Protein AF-A0AAW0F951-F1 (afdb_monomer_lite)

Secondary structure (DSSP, 8-state):
---SEEE--SS-SEEEEEETTEEEEEE-BTT----TT-SSPPPBEEEEEEEETTEEEEEEEEEETTEEEEEEEEEE-------PPP--------PPPPPPP------

Organism: NCBI:txid2478898

InterPro domains:
  IPR000979 Phosphodiesterase MJ0936/Vps29 [PTHR11124] (1-77)
  IPR020935 Phosphodiesterase YfcE, conserved site [PS01269] (4-28)
  IPR024654 Calcineurin-like phosphoesterase domain, lpx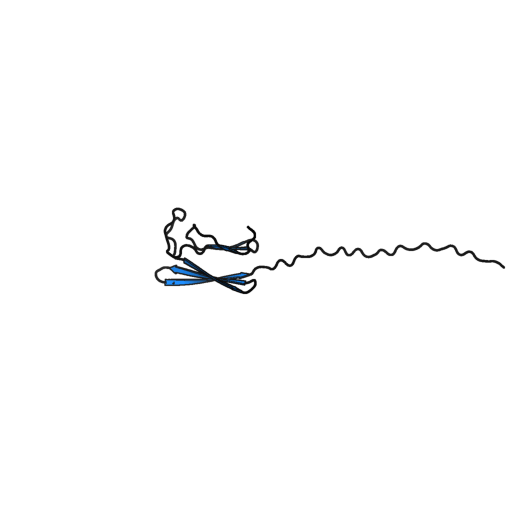H-type [PF12850] (3-52)
  IPR029052 Metallo-dependent phosphatase-like [G3DSA:3.60.21.10] (1-77)
  IPR029052 Metallo-dependent phosphatase-like [SSF56300] (2-76)

Foldseek 3Di:
DPDQEAEDEQQLEWDWDDDPLHIYTYQHALVQDDDPNDPDGRWRKGWDWDDDPQKIWIWMWTQDPNDTDIDIDMGGRDPPPPPPDPPPPPPPPDDDDDDDDDDDDDD

Sequence (107 aa):
MDVDVLISGHTHTFQAIEHDNHFFVNPGSASGAWTGTYNGDPIPSFALMDIQGPVVVTYVYQFIEGEVRVDKIEWRKDLEVHKEPPKSAVLPQSIPSSPTPQTQSVW

Radius of gyration: 31.91 Å; chains: 1; bounding box: 63×33×104 Å

pLDDT: mean 84.82, std 17.99, range [42.0, 98.5]

Structure (mmCIF, N/CA/C/O backbone):
data_AF-A0AAW0F951-F1
#
_entry.id   AF-A0AAW0F951-F1
#
loop_
_atom_site.group_PDB
_atom_site.id
_atom_site.type_symbol
_atom_site.label_atom_id
_atom_site.label_alt_id
_atom_site.label_comp_id
_atom_site.label_asym_id
_atom_site.label_entity_id
_atom_site.label_seq_id
_atom_site.pdbx_PDB_ins_code
_atom_site.Cartn_x
_atom_site.Cartn_y
_atom_site.Cartn_z
_atom_site.occupancy
_atom_site.B_iso_or_equiv
_atom_site.auth_seq_id
_atom_site.auth_comp_id
_atom_site.auth_asym_id
_atom_site.auth_atom_id
_atom_site.pdbx_PDB_model_num
ATOM 1 N N . MET A 1 1 ? 18.369 -5.554 -4.394 1.00 70.06 1 MET A N 1
ATOM 2 C CA . MET A 1 1 ? 17.513 -6.745 -4.226 1.00 70.06 1 MET A CA 1
ATOM 3 C C . MET A 1 1 ? 16.890 -6.999 -5.577 1.00 70.06 1 MET A C 1
ATOM 5 O O . MET A 1 1 ? 16.550 -6.027 -6.230 1.00 70.06 1 MET A O 1
ATOM 9 N N . ASP A 1 2 ? 16.839 -8.248 -6.014 1.00 91.81 2 ASP A N 1
ATOM 10 C CA . ASP A 1 2 ? 16.344 -8.630 -7.339 1.00 91.81 2 ASP A CA 1
ATOM 11 C C . ASP A 1 2 ? 14.859 -9.005 -7.216 1.00 91.81 2 ASP A C 1
ATOM 13 O O . ASP A 1 2 ? 14.514 -10.175 -7.066 1.00 91.81 2 ASP A O 1
ATOM 17 N N . VAL A 1 3 ? 13.996 -7.994 -7.081 1.00 96.06 3 VAL A N 1
ATOM 18 C CA . VAL A 1 3 ? 12.549 -8.158 -6.850 1.00 96.06 3 VAL A CA 1
ATOM 19 C C . VAL A 1 3 ? 11.779 -7.161 -7.695 1.00 96.06 3 VAL A C 1
ATOM 21 O O . VAL A 1 3 ? 12.212 -6.029 -7.821 1.00 96.06 3 VAL A O 1
ATOM 24 N N . ASP A 1 4 ? 10.609 -7.546 -8.194 1.00 95.62 4 ASP A N 1
ATOM 25 C CA . ASP A 1 4 ? 9.734 -6.633 -8.945 1.00 95.62 4 ASP A CA 1
ATOM 26 C C . ASP A 1 4 ? 8.850 -5.784 -8.022 1.00 95.62 4 ASP A C 1
ATOM 28 O O . ASP A 1 4 ? 8.511 -4.642 -8.326 1.00 95.62 4 ASP A O 1
ATOM 32 N N . VAL A 1 5 ? 8.472 -6.362 -6.877 1.00 97.25 5 VAL A N 1
ATOM 33 C CA . VAL A 1 5 ? 7.641 -5.720 -5.862 1.00 97.25 5 VAL A CA 1
ATOM 34 C C . VAL A 1 5 ? 8.341 -5.802 -4.512 1.00 97.25 5 VAL A C 1
ATOM 36 O O . VAL A 1 5 ? 8.645 -6.897 -4.034 1.00 97.25 5 VAL A O 1
ATOM 39 N N . LEU A 1 6 ? 8.575 -4.656 -3.875 1.00 97.94 6 LEU A N 1
ATOM 40 C CA . LEU A 1 6 ? 9.125 -4.574 -2.526 1.00 97.94 6 LEU A CA 1
ATOM 41 C C . LEU A 1 6 ? 8.034 -4.163 -1.538 1.00 97.94 6 LEU A C 1
ATOM 43 O O . LEU A 1 6 ? 7.536 -3.040 -1.584 1.00 97.94 6 LEU A O 1
ATOM 47 N N . ILE A 1 7 ? 7.715 -5.057 -0.601 1.00 97.94 7 ILE A N 1
ATOM 48 C CA . ILE A 1 7 ? 6.822 -4.759 0.520 1.00 97.94 7 ILE A CA 1
ATOM 49 C C . ILE A 1 7 ? 7.665 -4.423 1.750 1.00 97.94 7 ILE A C 1
ATOM 51 O O . ILE A 1 7 ? 8.512 -5.209 2.176 1.00 97.94 7 ILE A O 1
ATOM 55 N N . SER A 1 8 ? 7.424 -3.250 2.323 1.00 97.00 8 SER A N 1
ATOM 56 C CA . SER 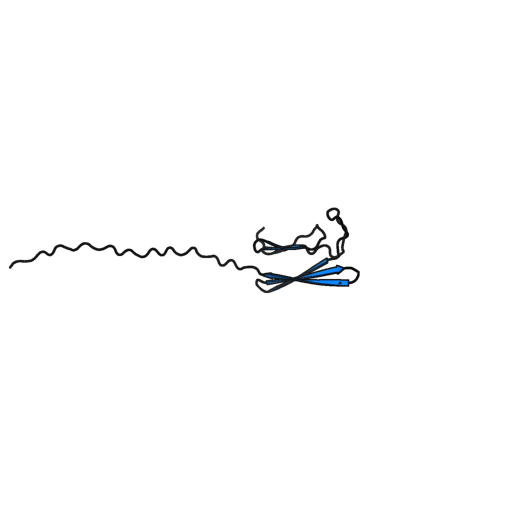A 1 8 ? 8.093 -2.740 3.521 1.00 97.00 8 SER A CA 1
ATOM 57 C C . SER A 1 8 ? 7.073 -2.310 4.579 1.00 97.00 8 SER A C 1
ATOM 59 O O . SER A 1 8 ? 5.872 -2.358 4.342 1.00 97.00 8 SER A O 1
ATOM 61 N N . GLY A 1 9 ? 7.540 -1.933 5.768 1.00 94.81 9 GLY A N 1
ATOM 62 C CA . GLY A 1 9 ? 6.686 -1.502 6.877 1.00 94.81 9 GLY A CA 1
ATOM 63 C C . GLY A 1 9 ? 7.398 -0.478 7.754 1.00 94.81 9 GLY A C 1
ATOM 64 O O . GLY A 1 9 ? 8.147 0.355 7.252 1.00 94.81 9 GLY A O 1
ATOM 65 N N . HIS A 1 10 ? 7.206 -0.562 9.073 1.00 95.44 10 HIS A N 1
ATOM 66 C CA . HIS A 1 10 ? 7.851 0.274 10.102 1.00 95.44 10 HIS A CA 1
ATOM 67 C C . HIS A 1 10 ? 7.390 1.741 10.178 1.00 95.44 10 HIS A C 1
ATOM 69 O O . HIS A 1 10 ? 7.209 2.247 11.281 1.00 95.44 10 HIS A O 1
ATOM 75 N N . THR A 1 11 ? 7.134 2.423 9.061 1.00 94.75 11 THR A N 1
ATOM 76 C CA . THR A 1 11 ? 6.707 3.841 9.094 1.00 94.75 11 THR A CA 1
ATOM 77 C C . THR A 1 11 ? 5.290 4.040 9.640 1.00 94.75 11 THR A C 1
ATOM 79 O O . THR A 1 11 ? 4.940 5.150 10.018 1.00 94.75 11 THR A O 1
ATOM 82 N N . HIS A 1 12 ? 4.478 2.975 9.656 1.00 96.06 12 HIS A N 1
ATOM 83 C CA . HIS A 1 12 ? 3.050 2.978 10.005 1.00 96.06 12 HIS A CA 1
ATOM 84 C C . HIS A 1 12 ? 2.184 3.877 9.105 1.00 96.06 12 HIS A C 1
ATOM 86 O O . HIS A 1 12 ? 1.000 4.062 9.370 1.00 96.06 12 HIS A O 1
ATOM 92 N N . THR A 1 13 ? 2.740 4.382 8.006 1.00 93.62 13 THR A N 1
ATOM 93 C CA . THR A 1 13 ? 2.027 5.162 6.996 1.00 93.62 13 THR A CA 1
ATOM 94 C C . THR A 1 13 ? 1.934 4.339 5.724 1.00 93.62 13 THR A C 1
ATOM 96 O O . THR A 1 13 ? 2.940 3.796 5.264 1.00 93.62 13 THR A O 1
ATOM 99 N N . PHE A 1 14 ? 0.735 4.261 5.152 1.00 95.44 14 PHE A N 1
ATOM 100 C CA . PHE A 1 14 ? 0.542 3.636 3.854 1.00 95.44 14 PHE A CA 1
ATOM 101 C C . PHE A 1 14 ? 1.335 4.372 2.757 1.00 95.44 14 PHE A C 1
ATOM 103 O O . PHE A 1 14 ? 1.352 5.603 2.701 1.00 95.44 14 PHE A O 1
ATOM 110 N N . GLN A 1 15 ? 1.959 3.608 1.862 1.00 96.19 15 GLN A N 1
ATOM 111 C CA . GLN A 1 15 ? 2.588 4.106 0.644 1.00 96.19 15 GLN A CA 1
ATOM 112 C C . GLN A 1 15 ? 2.476 3.046 -0.452 1.00 96.19 15 GLN A C 1
ATOM 114 O O . GLN A 1 15 ? 2.752 1.876 -0.213 1.00 96.19 15 GLN A O 1
ATOM 119 N N . ALA A 1 16 ? 2.126 3.442 -1.670 1.00 96.19 16 ALA A N 1
ATOM 120 C CA . ALA A 1 16 ? 2.288 2.599 -2.847 1.00 96.19 16 ALA A CA 1
ATOM 121 C C . ALA A 1 16 ? 2.791 3.471 -3.990 1.00 96.19 16 ALA A C 1
ATOM 123 O O . ALA A 1 16 ? 2.104 4.409 -4.396 1.00 96.19 16 ALA A O 1
ATOM 124 N N . ILE A 1 17 ? 4.008 3.208 -4.455 1.00 96.19 17 ILE A N 1
ATOM 125 C CA . ILE A 1 17 ? 4.648 3.990 -5.512 1.00 96.19 17 ILE A CA 1
ATOM 126 C C . ILE A 1 17 ? 5.316 3.072 -6.522 1.00 96.19 17 ILE A C 1
ATOM 128 O O . ILE A 1 17 ? 5.800 1.992 -6.189 1.00 96.19 17 ILE A O 1
ATOM 132 N N . GLU A 1 18 ? 5.375 3.543 -7.754 1.00 95.56 18 GLU A N 1
ATOM 133 C CA . GLU A 1 18 ? 6.204 2.962 -8.796 1.00 95.56 18 GLU A CA 1
ATOM 134 C C . GLU A 1 18 ? 7.492 3.777 -8.925 1.00 95.56 18 GLU A C 1
ATOM 136 O O . GLU A 1 18 ? 7.461 5.011 -8.891 1.00 95.56 18 GLU A O 1
ATOM 141 N N . HIS A 1 19 ? 8.624 3.092 -9.067 1.00 94.06 19 HIS A N 1
ATOM 142 C CA . HIS A 1 19 ? 9.908 3.715 -9.362 1.00 94.06 19 HIS A CA 1
ATOM 143 C C . HIS A 1 19 ? 10.774 2.754 -10.179 1.00 94.06 19 HIS A C 1
ATOM 145 O O . HIS A 1 19 ? 10.953 1.607 -9.780 1.00 94.06 19 HIS A O 1
ATOM 151 N N . ASP A 1 20 ? 11.318 3.214 -11.307 1.00 93.06 20 ASP A N 1
ATOM 152 C CA . ASP A 1 20 ? 12.178 2.431 -12.209 1.00 93.06 20 ASP A CA 1
ATOM 153 C C . ASP A 1 20 ? 11.613 1.044 -12.582 1.00 93.06 20 ASP A C 1
ATOM 155 O O . ASP A 1 20 ? 12.332 0.051 -12.524 1.00 93.06 20 ASP A O 1
ATOM 159 N N . ASN A 1 21 ? 10.324 0.944 -12.941 1.00 94.31 21 ASN A N 1
ATOM 160 C CA . ASN A 1 21 ? 9.643 -0.333 -13.241 1.00 94.31 21 ASN A CA 1
ATOM 161 C C . ASN A 1 21 ? 9.631 -1.331 -12.059 1.00 94.31 21 ASN A C 1
ATOM 163 O O . ASN A 1 21 ? 9.538 -2.542 -12.244 1.00 94.31 21 ASN A O 1
ATOM 167 N N . HIS A 1 22 ? 9.730 -0.825 -10.829 1.00 95.81 22 HIS A N 1
ATOM 168 C CA . HIS A 1 22 ? 9.561 -1.593 -9.599 1.00 95.81 22 HIS A CA 1
ATOM 169 C C . HIS A 1 22 ? 8.416 -1.000 -8.785 1.00 95.81 22 HIS A C 1
ATOM 171 O O . HIS A 1 22 ? 8.224 0.220 -8.740 1.00 95.81 22 HIS A O 1
ATOM 177 N N . PHE A 1 23 ? 7.670 -1.864 -8.105 1.00 97.81 23 PHE A N 1
ATOM 178 C CA . PHE A 1 23 ? 6.539 -1.454 -7.285 1.00 97.81 23 PHE A CA 1
ATOM 179 C C . PHE A 1 23 ? 6.884 -1.534 -5.799 1.00 97.81 23 PHE A C 1
ATOM 181 O O . PHE A 1 23 ? 7.263 -2.581 -5.280 1.00 97.81 23 PHE A O 1
ATOM 188 N N . PHE A 1 24 ? 6.751 -0.422 -5.090 1.00 98.00 24 PHE A N 1
ATOM 189 C CA . PHE A 1 24 ? 7.062 -0.321 -3.670 1.00 98.00 24 PHE A CA 1
ATOM 190 C C . PHE A 1 24 ? 5.773 -0.138 -2.891 1.00 98.00 24 PHE A C 1
ATOM 192 O O . PHE A 1 24 ? 5.036 0.819 -3.128 1.00 98.00 24 PHE A O 1
ATOM 199 N N . VAL A 1 25 ? 5.521 -1.033 -1.940 1.00 98.31 25 VAL A N 1
ATOM 200 C CA . VAL A 1 25 ? 4.322 -1.016 -1.105 1.00 98.31 25 VAL A CA 1
ATOM 201 C C . VAL A 1 25 ? 4.718 -0.978 0.364 1.00 98.31 25 VAL A C 1
ATOM 203 O O . VAL A 1 25 ? 5.561 -1.737 0.835 1.00 98.31 25 VAL A O 1
ATOM 206 N N . ASN A 1 26 ? 4.067 -0.108 1.112 1.00 98.06 26 ASN A N 1
ATOM 207 C CA . ASN A 1 26 ? 4.022 -0.107 2.556 1.00 98.06 26 ASN A CA 1
ATOM 208 C C . ASN A 1 26 ? 2.542 -0.135 2.950 1.00 98.06 26 ASN A C 1
ATOM 210 O O . ASN A 1 26 ? 1.833 0.831 2.670 1.00 98.06 26 ASN A O 1
ATOM 214 N N . PRO A 1 27 ? 2.036 -1.225 3.552 1.00 97.94 27 PRO A N 1
ATOM 215 C CA . PRO A 1 27 ? 0.620 -1.354 3.873 1.00 97.94 27 PRO A CA 1
ATOM 216 C C . PRO A 1 27 ? 0.194 -0.480 5.062 1.00 97.94 27 PRO A C 1
ATOM 218 O O . PRO A 1 27 ? -0.996 -0.424 5.351 1.00 97.94 27 PRO A O 1
ATOM 221 N N . GLY A 1 28 ? 1.133 0.184 5.745 1.00 96.62 28 GLY A N 1
ATOM 222 C CA . GLY A 1 28 ? 0.868 0.947 6.959 1.00 96.62 28 GLY A CA 1
ATOM 223 C C . GLY A 1 28 ? 0.757 0.056 8.197 1.00 96.62 28 GLY A C 1
ATOM 224 O O . GLY A 1 28 ? 1.470 -0.942 8.334 1.00 96.62 28 GLY A O 1
ATOM 225 N N . SER A 1 29 ? -0.099 0.445 9.140 1.00 97.25 29 SER A N 1
ATOM 226 C CA . SER A 1 29 ? -0.333 -0.292 10.387 1.00 97.25 29 SER A CA 1
ATOM 227 C C . SER A 1 29 ? -1.785 -0.736 10.465 1.00 97.25 29 SER A C 1
ATOM 229 O O . SER A 1 29 ? -2.664 0.103 10.615 1.00 97.25 29 SER A O 1
ATOM 231 N N . ALA A 1 30 ? -2.054 -2.043 10.452 1.00 97.62 30 ALA A N 1
ATOM 232 C CA . ALA A 1 30 ? -3.425 -2.565 10.500 1.00 97.62 30 ALA A CA 1
ATOM 233 C C . ALA A 1 30 ? -4.195 -2.154 11.766 1.00 97.62 30 ALA A C 1
ATOM 235 O O . ALA A 1 30 ? -5.419 -2.064 11.745 1.00 97.62 30 ALA A O 1
ATOM 236 N N . SER A 1 31 ? -3.485 -1.884 12.864 1.00 96.31 31 SER A N 1
ATOM 237 C CA . SER A 1 31 ? -4.074 -1.443 14.130 1.00 96.31 31 SER A CA 1
ATOM 238 C C . SER A 1 31 ? -3.988 0.067 14.361 1.00 96.31 31 SER A C 1
ATOM 240 O O . SER A 1 31 ? -4.452 0.526 15.399 1.00 96.31 31 SER A O 1
ATOM 242 N N . GLY A 1 32 ? -3.334 0.829 13.474 1.00 95.00 32 GLY A N 1
ATOM 243 C CA . GLY A 1 32 ? -2.996 2.234 13.734 1.00 95.00 32 GLY A CA 1
ATOM 244 C C . GLY A 1 32 ? -2.074 2.407 14.948 1.00 95.00 32 GLY A C 1
ATOM 245 O O . GLY A 1 32 ? -2.212 3.360 15.709 1.00 95.00 32 GLY A O 1
ATOM 246 N N . ALA A 1 33 ? -1.170 1.449 15.194 1.00 94.88 33 ALA A N 1
ATOM 247 C CA . ALA A 1 33 ? -0.259 1.520 16.337 1.00 94.88 33 ALA A CA 1
ATOM 248 C C . ALA A 1 33 ? 0.612 2.781 16.261 1.00 94.88 33 ALA A C 1
ATOM 250 O O . ALA A 1 33 ? 1.008 3.194 15.177 1.00 94.88 33 ALA A O 1
ATOM 251 N N . TRP A 1 34 ? 0.969 3.359 17.403 1.00 93.62 34 TRP A N 1
ATOM 252 C CA . TRP A 1 34 ? 1.874 4.507 17.448 1.00 93.62 34 TRP A CA 1
ATOM 253 C C . TRP A 1 34 ? 3.305 4.137 17.009 1.00 93.62 34 TRP A C 1
ATOM 255 O O . TRP A 1 34 ? 3.759 3.011 17.228 1.00 93.62 34 TRP A O 1
ATOM 265 N N . THR A 1 35 ? 4.029 5.095 16.423 1.00 90.06 35 THR A N 1
ATOM 266 C CA . THR A 1 35 ? 5.472 5.004 16.151 1.00 90.06 35 THR A CA 1
ATOM 267 C C . THR A 1 35 ? 6.151 6.350 16.398 1.00 90.06 35 THR A C 1
ATOM 269 O O . THR A 1 35 ? 5.578 7.400 16.124 1.00 90.06 35 THR A O 1
ATOM 272 N N . GLY A 1 36 ? 7.396 6.329 16.881 1.00 90.50 36 GLY A N 1
ATOM 273 C CA . GLY A 1 36 ? 8.176 7.544 17.147 1.00 90.50 36 GLY A CA 1
ATOM 274 C C . GLY A 1 36 ? 8.709 8.247 15.895 1.00 90.50 36 GLY A C 1
ATOM 275 O O . GLY A 1 36 ? 9.310 9.310 16.010 1.00 90.50 36 GLY A O 1
ATOM 276 N N . THR A 1 37 ? 8.531 7.658 14.711 1.00 84.88 37 THR A N 1
ATOM 277 C CA . THR A 1 37 ? 9.031 8.189 13.432 1.00 84.88 37 THR A CA 1
ATOM 278 C C . THR A 1 37 ? 7.998 9.010 12.657 1.00 84.88 37 THR A C 1
ATOM 280 O O . THR A 1 37 ? 8.360 9.653 11.672 1.00 84.88 37 THR A O 1
ATOM 283 N N . TYR A 1 38 ? 6.734 9.022 13.090 1.00 82.69 38 TYR A N 1
ATOM 284 C CA . TYR A 1 38 ? 5.636 9.724 12.427 1.00 82.69 38 TYR A CA 1
ATOM 285 C C . TYR A 1 38 ? 5.019 10.765 13.371 1.00 82.69 38 TYR A C 1
ATOM 287 O O . TYR A 1 38 ? 4.660 10.454 14.501 1.00 82.69 38 TYR A O 1
ATOM 295 N N . ASN A 1 39 ? 4.893 12.013 12.907 1.00 80.38 39 ASN A N 1
ATOM 296 C CA . ASN A 1 39 ? 4.436 13.154 13.717 1.00 80.38 39 ASN A CA 1
ATOM 297 C C . ASN A 1 39 ? 2.898 13.289 13.796 1.00 80.38 39 ASN A C 1
ATOM 299 O O . ASN A 1 39 ? 2.389 14.390 13.999 1.00 80.38 39 ASN A O 1
ATOM 303 N N . GLY A 1 40 ? 2.152 12.199 13.616 1.00 86.06 40 GLY A N 1
ATOM 304 C CA . GLY A 1 40 ? 0.689 12.174 13.682 1.00 86.06 40 GLY A CA 1
ATOM 305 C C . GLY A 1 40 ? 0.165 10.832 14.184 1.00 86.06 40 GLY A C 1
ATOM 306 O O . GLY A 1 40 ? 0.950 9.941 14.503 1.00 86.06 40 GLY A O 1
ATOM 307 N N . ASP A 1 41 ? -1.156 10.681 14.226 1.00 88.75 41 ASP A N 1
ATOM 308 C CA . ASP A 1 41 ? -1.794 9.410 14.566 1.00 88.75 41 ASP A CA 1
ATOM 309 C C . ASP A 1 41 ? -1.889 8.528 13.312 1.00 88.75 41 ASP A C 1
ATOM 311 O O . ASP A 1 41 ? -2.515 8.932 12.325 1.00 88.75 41 ASP A O 1
ATOM 315 N N . PRO A 1 42 ? -1.255 7.341 13.293 1.00 94.00 42 PRO A N 1
ATOM 316 C CA . PRO A 1 42 ? -1.323 6.459 12.138 1.00 94.00 42 PRO A CA 1
ATOM 317 C C . PRO A 1 42 ? -2.753 5.999 11.852 1.00 94.00 42 PRO A C 1
ATOM 319 O O . PRO A 1 42 ? -3.435 5.458 12.722 1.00 94.00 42 PRO A O 1
ATOM 322 N N . ILE A 1 43 ? -3.186 6.162 10.603 1.00 96.25 43 ILE A N 1
ATOM 323 C CA . ILE A 1 43 ? -4.478 5.662 10.128 1.00 96.25 43 ILE A CA 1
ATOM 324 C C . ILE A 1 43 ? -4.396 4.129 10.019 1.00 96.25 43 ILE A C 1
ATOM 326 O O . ILE A 1 43 ? -3.520 3.629 9.296 1.00 96.25 43 ILE A O 1
ATOM 330 N N . PRO A 1 44 ? -5.290 3.365 10.684 1.00 97.94 44 PRO A N 1
ATOM 331 C CA . PRO A 1 44 ? -5.333 1.919 10.530 1.00 97.94 44 PRO A CA 1
ATOM 332 C C . PRO A 1 44 ? -5.493 1.535 9.061 1.00 97.94 44 PRO A C 1
ATOM 334 O O . PRO A 1 44 ? -6.430 1.986 8.398 1.00 97.94 44 PRO A O 1
ATOM 337 N N . SER A 1 45 ? -4.558 0.742 8.548 1.00 98.31 45 SER A N 1
ATOM 338 C CA . SER A 1 45 ? -4.463 0.445 7.121 1.00 98.31 45 SER A CA 1
ATOM 339 C C . SER A 1 45 ? -3.869 -0.930 6.821 1.00 98.31 45 SER A C 1
ATOM 341 O O . SER A 1 45 ? -3.032 -1.446 7.563 1.00 98.31 45 SER A O 1
ATOM 343 N N . PHE A 1 46 ? -4.336 -1.544 5.732 1.00 98.38 46 PHE A N 1
ATOM 344 C CA . PHE A 1 46 ? -3.755 -2.757 5.156 1.00 98.38 46 PHE A CA 1
ATOM 345 C C . PHE A 1 46 ? -3.995 -2.806 3.641 1.00 98.38 46 PHE A C 1
ATOM 347 O O . PHE A 1 46 ? -4.873 -2.120 3.117 1.00 98.38 46 PHE A O 1
ATOM 354 N N . ALA A 1 47 ? -3.230 -3.639 2.933 1.00 98.12 47 ALA A N 1
ATOM 355 C CA . ALA A 1 47 ? -3.349 -3.818 1.489 1.00 98.12 47 ALA A CA 1
ATOM 356 C C . ALA A 1 47 ? -3.752 -5.259 1.131 1.00 98.12 47 ALA A C 1
ATOM 358 O O . ALA A 1 47 ? -3.219 -6.213 1.698 1.00 98.12 47 ALA A O 1
ATOM 359 N N . LEU A 1 48 ? -4.663 -5.414 0.170 1.00 98.38 48 LEU A N 1
ATOM 360 C CA . LEU A 1 48 ? -4.940 -6.671 -0.528 1.00 98.38 48 LEU A CA 1
ATOM 361 C C . LEU A 1 48 ? -4.418 -6.552 -1.956 1.00 98.38 48 LEU A C 1
ATOM 363 O O . LEU A 1 48 ? -4.792 -5.627 -2.672 1.00 98.38 48 LEU A O 1
ATOM 367 N N . MET A 1 49 ? -3.566 -7.482 -2.371 1.00 98.12 49 MET A N 1
ATOM 368 C CA . MET A 1 49 ? -2.982 -7.488 -3.709 1.00 98.12 49 MET A CA 1
ATOM 369 C C . MET A 1 49 ? -3.548 -8.652 -4.517 1.00 98.12 49 MET A C 1
ATOM 371 O O . MET A 1 49 ? -3.429 -9.806 -4.109 1.00 98.12 49 MET A O 1
ATOM 375 N N . ASP A 1 50 ? -4.146 -8.339 -5.660 1.00 97.94 50 ASP A N 1
ATOM 376 C CA . ASP A 1 50 ? -4.540 -9.295 -6.691 1.00 97.94 50 ASP A CA 1
ATOM 377 C C . ASP A 1 50 ? -3.492 -9.264 -7.809 1.00 97.94 50 ASP A C 1
ATOM 379 O O . ASP A 1 50 ? -3.226 -8.215 -8.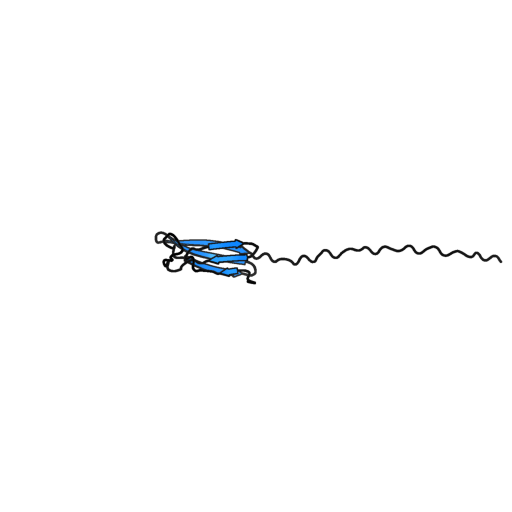400 1.00 97.94 50 ASP A O 1
ATOM 383 N N . ILE A 1 51 ? -2.849 -10.403 -8.057 1.00 97.19 51 ILE A N 1
ATOM 384 C CA . ILE A 1 51 ? -1.722 -10.523 -8.983 1.00 97.19 51 ILE A CA 1
ATOM 385 C C . ILE A 1 51 ? -2.142 -11.430 -10.133 1.00 97.19 51 ILE A C 1
ATOM 387 O O . ILE A 1 51 ? -2.414 -12.615 -9.936 1.00 97.19 51 ILE A O 1
ATOM 391 N N . GLN A 1 52 ? -2.153 -10.879 -11.346 1.00 96.81 52 GLN A N 1
ATOM 392 C CA . GLN A 1 52 ? -2.555 -11.585 -12.560 1.00 96.81 52 GLN A CA 1
ATOM 393 C C . GLN A 1 52 ? -1.551 -11.317 -13.684 1.00 96.81 52 GLN A C 1
ATOM 395 O O . GLN A 1 52 ? -1.550 -10.263 -14.323 1.00 96.81 52 GLN A O 1
ATOM 400 N N . GLY A 1 53 ? -0.679 -12.295 -13.942 1.00 94.00 53 GLY A N 1
ATOM 401 C CA . GLY A 1 53 ? 0.388 -12.156 -14.933 1.00 94.00 53 GLY A CA 1
ATOM 402 C C . GLY A 1 53 ? 1.310 -10.973 -14.591 1.00 94.00 53 GLY A C 1
ATOM 403 O O . GLY A 1 53 ? 1.848 -10.951 -13.487 1.00 94.00 53 GLY A O 1
ATOM 404 N N . PRO A 1 54 ? 1.505 -9.995 -15.498 1.00 95.69 54 PRO A N 1
ATOM 405 C CA . PRO A 1 54 ? 2.349 -8.828 -15.242 1.00 95.69 54 PRO A CA 1
ATOM 406 C C . PRO A 1 54 ? 1.626 -7.703 -14.482 1.00 95.69 54 PRO A C 1
ATOM 408 O O . PRO A 1 54 ? 2.190 -6.624 -14.342 1.00 95.69 54 PRO A O 1
ATOM 411 N N . VAL A 1 55 ? 0.373 -7.895 -14.057 1.00 97.38 55 VAL A N 1
ATOM 412 C CA . VAL A 1 55 ? -0.447 -6.848 -13.426 1.00 97.38 55 VAL A CA 1
ATOM 413 C C . VAL A 1 55 ? -0.617 -7.128 -11.943 1.00 97.38 55 VAL A C 1
ATOM 415 O O . VAL A 1 55 ? -0.944 -8.249 -11.551 1.00 97.38 55 VAL A O 1
ATOM 418 N N . VAL A 1 56 ? -0.452 -6.086 -11.134 1.00 98.12 56 VAL A N 1
ATOM 419 C CA . VAL A 1 56 ? -0.726 -6.088 -9.699 1.00 98.12 56 VAL A CA 1
ATOM 420 C C . VAL A 1 56 ? -1.783 -5.031 -9.412 1.00 98.12 56 VAL A C 1
ATOM 422 O O . VAL A 1 56 ? -1.555 -3.836 -9.597 1.00 98.12 56 VAL A O 1
ATOM 425 N N . VAL A 1 57 ? -2.942 -5.464 -8.929 1.00 98.31 57 VAL A N 1
ATOM 426 C CA . VAL A 1 57 ? -3.997 -4.583 -8.431 1.00 98.31 57 VAL A CA 1
ATOM 427 C C . VAL A 1 57 ? -3.930 -4.572 -6.910 1.00 98.31 57 VAL A C 1
ATOM 429 O O . VAL A 1 57 ? -4.140 -5.593 -6.263 1.00 98.31 57 VAL A O 1
ATOM 432 N N . THR A 1 58 ? -3.642 -3.416 -6.326 1.00 98.31 58 THR A N 1
ATOM 433 C CA . THR A 1 58 ? -3.549 -3.222 -4.877 1.00 98.31 58 THR A CA 1
ATOM 434 C C . THR A 1 58 ? -4.766 -2.454 -4.382 1.00 98.31 58 THR A C 1
ATOM 436 O O . THR A 1 58 ? -4.992 -1.310 -4.773 1.00 98.31 58 THR A O 1
ATOM 439 N N . TYR A 1 59 ? -5.543 -3.089 -3.513 1.00 98.50 59 TYR A N 1
ATOM 440 C CA . TYR A 1 59 ? -6.648 -2.490 -2.778 1.00 98.50 59 TYR A CA 1
ATOM 441 C C . TYR A 1 59 ? -6.170 -2.099 -1.388 1.00 98.50 59 TYR A C 1
ATOM 443 O O . TYR A 1 59 ? -5.736 -2.956 -0.619 1.00 98.50 59 TYR A O 1
ATOM 451 N N . VAL A 1 60 ? -6.261 -0.822 -1.056 1.00 98.06 60 VAL A N 1
ATOM 452 C CA . VAL A 1 60 ? -5.785 -0.272 0.210 1.00 98.06 60 VAL A CA 1
ATOM 453 C C . VAL A 1 60 ? -6.994 0.082 1.042 1.00 98.06 60 VAL A C 1
ATOM 455 O O . VAL A 1 60 ? -7.795 0.925 0.651 1.00 98.06 60 VAL A O 1
ATOM 458 N N . TYR A 1 61 ? -7.125 -0.574 2.183 1.00 98.44 61 TYR A N 1
ATOM 459 C CA . TYR A 1 61 ? -8.203 -0.340 3.126 1.00 98.44 61 TYR A CA 1
ATOM 460 C C . TYR A 1 61 ? -7.682 0.586 4.211 1.00 98.44 61 TYR A C 1
ATOM 462 O O . TYR A 1 61 ? -6.648 0.298 4.813 1.00 98.44 61 TYR A O 1
ATOM 470 N N . GLN A 1 62 ? -8.393 1.680 4.459 1.00 98.31 62 GLN A N 1
ATOM 471 C CA . GLN A 1 62 ? -8.051 2.669 5.477 1.00 98.31 62 GLN A CA 1
ATOM 472 C C . GLN A 1 62 ? -9.264 2.937 6.364 1.00 98.31 62 GLN A C 1
ATOM 474 O O . GLN A 1 62 ? -10.379 3.071 5.862 1.00 98.31 62 GLN A O 1
ATOM 479 N N . PHE A 1 63 ? -9.055 3.036 7.675 1.00 98.00 63 PHE A N 1
ATOM 480 C CA . PHE A 1 63 ? -10.109 3.395 8.621 1.00 98.00 63 PHE A CA 1
ATOM 481 C C . PHE A 1 63 ? -10.043 4.885 8.963 1.00 98.00 63 PHE A C 1
ATOM 483 O O . PHE A 1 63 ? -9.189 5.313 9.738 1.00 98.00 63 PHE A O 1
ATOM 490 N N . ILE A 1 64 ? -10.935 5.680 8.375 1.00 95.81 64 ILE A N 1
ATOM 491 C CA . ILE A 1 64 ? -10.937 7.143 8.469 1.00 95.81 64 ILE A CA 1
ATOM 492 C C . ILE A 1 64 ? -12.288 7.583 9.029 1.00 95.81 64 ILE A C 1
ATOM 494 O O . ILE A 1 64 ? -13.326 7.251 8.468 1.00 95.81 64 ILE A O 1
ATOM 498 N N . GLU A 1 65 ? -12.271 8.328 10.137 1.00 93.88 65 GLU A N 1
ATOM 499 C CA . GLU A 1 65 ? -13.472 8.936 10.743 1.00 93.88 65 GLU A CA 1
ATOM 500 C C . GLU A 1 65 ? -14.609 7.940 11.054 1.00 93.88 65 GLU A C 1
ATOM 502 O O . GLU A 1 65 ? -15.786 8.282 11.006 1.00 93.88 65 GLU A O 1
ATOM 507 N N . GLY A 1 66 ? -14.270 6.696 11.410 1.00 95.00 66 GLY A N 1
ATOM 508 C CA . GLY A 1 66 ? -15.264 5.662 11.726 1.00 95.00 66 GLY A CA 1
ATOM 509 C C . GLY A 1 66 ? -15.707 4.821 10.527 1.00 95.00 66 GLY A C 1
ATOM 510 O O . GLY A 1 66 ? -16.480 3.879 10.705 1.00 95.00 66 GLY A O 1
ATOM 511 N N . GLU A 1 67 ? -15.199 5.111 9.330 1.00 97.44 67 GLU A N 1
ATOM 512 C CA . GLU A 1 67 ? -15.567 4.426 8.095 1.00 97.44 67 GLU A CA 1
ATOM 513 C C . GLU A 1 67 ? -14.366 3.762 7.421 1.00 97.44 67 GLU A C 1
ATOM 515 O O . GLU A 1 67 ? -13.224 4.214 7.517 1.00 97.44 67 GLU A O 1
ATOM 520 N N . VAL A 1 68 ? -14.634 2.674 6.697 1.00 98.00 68 VAL A N 1
ATOM 521 C CA . VAL A 1 68 ? -13.635 2.014 5.855 1.00 98.00 68 VAL A CA 1
ATOM 522 C C . VAL A 1 68 ? -13.667 2.649 4.470 1.00 98.00 68 VAL A C 1
ATOM 524 O O . VAL A 1 68 ? -14.669 2.559 3.761 1.00 98.00 68 VAL A O 1
ATOM 527 N N . ARG A 1 69 ? -12.550 3.254 4.070 1.00 97.75 69 ARG A N 1
ATOM 528 C CA . ARG A 1 69 ? -12.306 3.726 2.705 1.00 97.75 69 ARG A CA 1
ATOM 529 C C . ARG A 1 69 ? -11.410 2.737 1.971 1.00 97.75 69 ARG A C 1
ATOM 531 O O . ARG A 1 69 ? -10.551 2.109 2.588 1.00 97.75 69 ARG A O 1
ATOM 538 N N . VAL A 1 70 ? -11.633 2.592 0.666 1.00 98.12 70 VAL A N 1
ATOM 539 C CA . VAL A 1 70 ? -10.877 1.669 -0.186 1.00 98.12 70 VAL A CA 1
ATOM 540 C C . VAL A 1 70 ? -10.333 2.411 -1.394 1.00 98.12 70 VAL A C 1
ATOM 542 O O . VAL A 1 70 ? -11.112 2.911 -2.204 1.00 98.12 70 VAL A O 1
ATOM 545 N N . ASP A 1 71 ? -9.013 2.414 -1.540 1.00 97.19 71 ASP A N 1
ATOM 546 C CA . ASP A 1 71 ? -8.332 2.938 -2.721 1.00 97.19 71 ASP A CA 1
ATOM 547 C C . ASP A 1 71 ? -7.854 1.778 -3.600 1.00 97.19 71 ASP A C 1
ATOM 549 O O . ASP A 1 71 ? -7.391 0.753 -3.097 1.00 97.19 71 ASP A O 1
ATOM 553 N N . LYS A 1 72 ? -7.970 1.921 -4.925 1.00 97.69 72 LYS A N 1
ATOM 554 C CA . LYS A 1 72 ? -7.495 0.931 -5.902 1.00 97.69 72 LYS A CA 1
ATOM 555 C C . LYS A 1 72 ? -6.317 1.506 -6.677 1.00 97.69 72 LYS A C 1
ATOM 557 O O . LYS A 1 72 ? -6.439 2.562 -7.292 1.00 97.69 72 LYS A O 1
ATOM 562 N N . ILE A 1 73 ? -5.218 0.766 -6.705 1.00 97.62 73 ILE A N 1
ATOM 563 C CA . ILE A 1 73 ? -3.990 1.113 -7.419 1.00 97.62 73 ILE A CA 1
ATOM 564 C C . ILE A 1 73 ? -3.664 -0.041 -8.358 1.00 97.62 73 ILE A C 1
ATOM 566 O O . ILE A 1 73 ? -3.735 -1.200 -7.961 1.00 97.62 73 ILE A O 1
ATOM 570 N N . GLU A 1 74 ? -3.336 0.259 -9.607 1.00 97.56 74 GLU A N 1
ATOM 571 C CA . GLU A 1 74 ? -2.906 -0.739 -10.584 1.00 97.56 74 GLU A CA 1
ATOM 572 C C . GLU A 1 74 ? -1.463 -0.444 -10.978 1.00 97.56 74 GLU A C 1
ATOM 574 O O . GLU A 1 74 ? -1.139 0.685 -11.339 1.00 97.56 74 GLU A O 1
ATOM 579 N N . TRP A 1 75 ? -0.617 -1.466 -10.907 1.00 97.81 75 TRP A N 1
ATOM 580 C CA . TRP A 1 75 ? 0.738 -1.449 -11.433 1.00 97.81 75 TRP A CA 1
ATOM 581 C C . TRP A 1 75 ? 0.898 -2.560 -12.468 1.00 97.81 75 TRP A C 1
ATOM 583 O O . TRP A 1 75 ? 0.312 -3.641 -12.340 1.00 97.81 75 TRP A O 1
ATOM 593 N N . ARG A 1 76 ? 1.702 -2.303 -13.498 1.00 97.00 76 ARG A N 1
ATOM 594 C CA . ARG A 1 76 ? 2.020 -3.267 -14.547 1.00 97.00 76 ARG A CA 1
ATOM 595 C C . ARG A 1 76 ? 3.527 -3.340 -14.707 1.00 97.00 76 ARG A C 1
ATOM 597 O O . ARG A 1 76 ? 4.156 -2.325 -14.968 1.00 97.00 76 ARG A O 1
ATOM 604 N N . LYS A 1 77 ? 4.072 -4.549 -14.617 1.00 95.06 77 LYS A N 1
ATOM 605 C CA . LYS A 1 77 ? 5.463 -4.810 -14.960 1.00 95.06 77 LYS A CA 1
ATOM 606 C C . LYS A 1 77 ? 5.650 -4.630 -16.458 1.00 95.06 77 LYS A C 1
ATOM 608 O O . LYS A 1 77 ? 5.079 -5.400 -17.243 1.00 95.06 77 LYS A O 1
ATOM 613 N N . ASP A 1 78 ? 6.500 -3.691 -16.845 1.00 90.81 78 ASP A N 1
ATOM 614 C CA . ASP A 1 78 ? 7.009 -3.658 -18.204 1.00 90.81 78 ASP A CA 1
ATOM 615 C C . ASP A 1 78 ? 7.943 -4.851 -18.388 1.00 90.81 78 ASP A C 1
ATOM 617 O O . ASP A 1 78 ? 8.950 -5.024 -17.694 1.00 90.81 78 ASP A O 1
ATOM 621 N N . LEU A 1 79 ? 7.570 -5.723 -19.319 1.00 81.44 79 LEU A N 1
ATOM 622 C CA . LEU A 1 79 ? 8.446 -6.782 -19.777 1.00 81.44 79 LEU A CA 1
ATOM 623 C C . LEU A 1 79 ? 9.503 -6.105 -20.644 1.00 81.44 79 LEU A C 1
ATOM 625 O O . LEU A 1 79 ? 9.249 -5.829 -21.815 1.00 81.44 79 LEU A O 1
ATOM 629 N N . GLU A 1 80 ? 10.663 -5.807 -20.060 1.00 68.62 80 GLU A N 1
ATOM 630 C CA . GLU A 1 80 ? 11.869 -5.452 -20.808 1.00 68.62 80 GLU A CA 1
ATOM 631 C C . GLU A 1 80 ? 12.092 -6.533 -21.876 1.00 68.62 80 GLU A C 1
ATOM 633 O O . GLU A 1 80 ? 12.604 -7.625 -21.615 1.00 68.62 80 GLU A O 1
ATOM 638 N N . VAL A 1 81 ? 11.643 -6.263 -23.104 1.00 59.22 81 VAL A N 1
ATOM 639 C CA . VAL A 1 81 ? 12.027 -7.053 -24.265 1.00 59.22 81 VAL A CA 1
ATOM 640 C C . VAL A 1 81 ? 13.500 -6.750 -24.421 1.00 59.22 81 VAL A C 1
ATOM 642 O O . VAL A 1 81 ? 13.837 -5.644 -24.838 1.00 59.22 81 VAL A O 1
ATOM 645 N N . HIS A 1 82 ? 14.370 -7.695 -24.062 1.00 55.59 82 HIS A N 1
ATOM 646 C CA . HIS A 1 82 ? 15.785 -7.629 -24.404 1.00 55.59 82 HIS A CA 1
ATOM 647 C C . HIS A 1 82 ? 15.903 -7.171 -25.863 1.00 55.59 82 HIS A C 1
ATOM 649 O O . HIS A 1 82 ? 15.648 -7.939 -26.793 1.00 55.59 82 HIS A O 1
ATOM 655 N N . LYS A 1 83 ? 16.232 -5.892 -26.072 1.00 51.41 83 LYS A N 1
ATOM 656 C CA . LYS A 1 83 ? 16.515 -5.346 -27.392 1.00 51.41 83 LYS A CA 1
ATOM 657 C C . LYS A 1 83 ? 17.823 -6.008 -27.790 1.00 51.41 83 LYS A C 1
ATOM 659 O O . LYS A 1 83 ? 18.889 -5.567 -27.362 1.00 51.41 8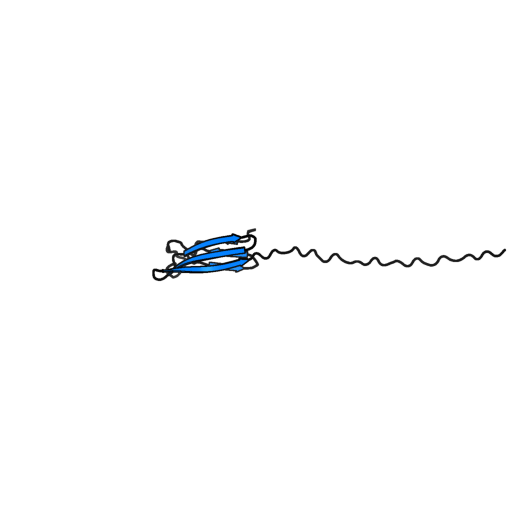3 LYS A O 1
ATOM 664 N N . GLU A 1 84 ? 17.751 -7.113 -28.535 1.00 52.31 84 GLU A N 1
ATOM 665 C CA . GLU A 1 84 ? 18.935 -7.631 -29.215 1.00 52.31 84 GLU A CA 1
ATOM 666 C C . GLU A 1 84 ? 19.578 -6.433 -29.935 1.00 52.31 84 GLU A C 1
ATOM 668 O O . GLU A 1 84 ? 18.869 -5.694 -30.633 1.00 52.31 84 GLU A O 1
ATOM 673 N N . PRO A 1 85 ? 20.884 -6.170 -29.739 1.00 56.53 85 PRO A N 1
ATOM 674 C CA . PRO A 1 85 ? 21.544 -5.110 -30.483 1.00 56.53 85 PRO A CA 1
ATOM 675 C C . PRO A 1 85 ? 21.324 -5.379 -31.977 1.00 56.53 85 PRO A C 1
ATOM 677 O O . PRO A 1 85 ? 21.334 -6.548 -32.382 1.00 56.53 85 PRO A O 1
ATOM 680 N N . PRO A 1 86 ? 21.097 -4.342 -32.809 1.00 59.44 86 PRO A N 1
ATOM 681 C CA . PRO A 1 86 ? 20.869 -4.549 -34.230 1.00 59.44 86 PRO A CA 1
ATOM 682 C C . PRO A 1 86 ? 22.034 -5.370 -34.778 1.00 59.44 86 PRO A C 1
ATOM 684 O O . PRO A 1 86 ? 23.188 -4.942 -34.704 1.00 59.44 86 PRO A O 1
ATOM 687 N N . LYS A 1 87 ? 21.740 -6.582 -35.268 1.00 60.75 87 LYS A N 1
ATOM 688 C CA . LYS A 1 87 ? 22.729 -7.433 -35.933 1.00 60.75 87 LYS A CA 1
ATOM 689 C C . LYS A 1 87 ? 23.355 -6.579 -37.024 1.00 60.75 87 LYS A C 1
ATOM 691 O O . LYS A 1 87 ? 22.654 -6.146 -37.935 1.00 60.75 87 LYS A O 1
ATOM 696 N N . SER A 1 88 ? 24.643 -6.276 -36.866 1.00 63.88 88 SER A N 1
ATOM 697 C CA . SER A 1 88 ? 25.398 -5.435 -37.787 1.00 63.88 88 SER A CA 1
ATOM 698 C C . SER A 1 88 ? 25.205 -5.983 -39.200 1.00 63.88 88 SER A C 1
ATOM 700 O O . SER A 1 88 ? 25.677 -7.075 -39.516 1.00 63.88 88 SER A O 1
ATOM 702 N N . ALA A 1 89 ? 24.439 -5.270 -40.025 1.00 58.47 89 ALA A N 1
ATOM 703 C CA . ALA A 1 89 ? 24.197 -5.631 -41.4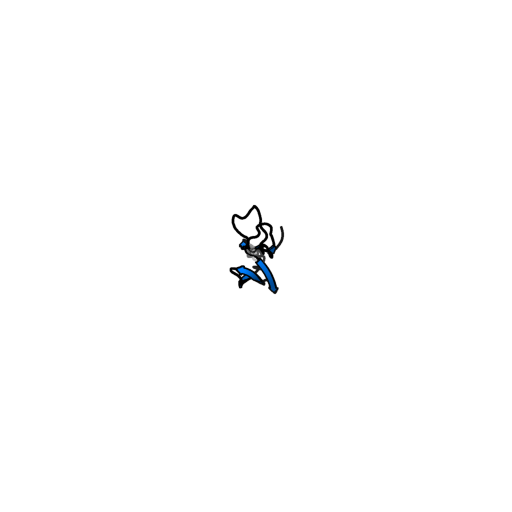11 1.00 58.47 89 ALA A CA 1
ATOM 704 C C . ALA A 1 89 ? 25.442 -5.259 -42.222 1.00 58.47 89 ALA A C 1
ATOM 706 O O . ALA A 1 89 ? 25.456 -4.281 -42.966 1.00 58.47 89 ALA A O 1
ATOM 707 N N . VAL A 1 90 ? 26.523 -6.018 -42.042 1.00 58.19 90 VAL A N 1
ATOM 708 C CA . VAL A 1 90 ? 27.658 -5.959 -42.959 1.00 58.19 90 VAL A CA 1
ATOM 709 C C . VAL A 1 90 ? 27.196 -6.622 -44.255 1.00 58.19 90 VAL A C 1
ATOM 711 O O . VAL A 1 90 ? 27.109 -7.845 -44.349 1.00 58.19 90 VAL A O 1
ATOM 714 N N . LEU A 1 91 ? 26.839 -5.799 -45.242 1.00 61.91 91 LEU A N 1
ATOM 715 C CA . LEU A 1 91 ? 26.628 -6.239 -46.619 1.00 61.91 91 LEU A CA 1
ATOM 716 C C . LEU A 1 91 ? 27.919 -6.916 -47.116 1.00 61.91 91 LEU A C 1
ATOM 718 O O . LEU A 1 91 ? 28.991 -6.325 -46.960 1.00 61.91 91 LEU A O 1
ATOM 722 N N . PRO A 1 92 ? 27.873 -8.115 -47.724 1.00 60.62 92 PRO A N 1
ATOM 723 C CA . PRO A 1 92 ? 29.064 -8.692 -48.331 1.00 60.62 92 PRO A CA 1
ATOM 724 C C . PRO A 1 92 ? 29.481 -7.818 -49.522 1.00 60.62 92 PRO A C 1
ATOM 726 O O . PRO A 1 92 ? 28.806 -7.788 -50.550 1.00 60.62 92 PRO A O 1
ATOM 729 N N . GLN A 1 93 ? 30.585 -7.076 -49.384 1.00 60.06 93 GLN A N 1
ATOM 730 C CA . GLN A 1 93 ? 31.209 -6.393 -50.515 1.00 60.06 93 GLN A CA 1
ATOM 731 C C . GLN A 1 93 ? 31.693 -7.451 -51.512 1.00 60.06 93 GLN A C 1
ATOM 733 O O . GLN A 1 93 ? 32.609 -8.222 -51.230 1.00 60.06 93 GLN A O 1
ATOM 738 N N . SER A 1 94 ? 31.075 -7.483 -52.692 1.00 56.25 94 SER A N 1
ATOM 739 C CA . SER A 1 94 ? 31.563 -8.241 -53.839 1.00 56.25 94 SER A CA 1
ATOM 740 C C . SER A 1 94 ? 32.912 -7.670 -54.278 1.00 56.25 94 SER A C 1
ATOM 742 O O . SER A 1 94 ? 32.978 -6.563 -54.816 1.00 56.25 94 SER A O 1
ATOM 744 N N . ILE A 1 95 ? 33.989 -8.413 -54.034 1.00 55.59 95 ILE A N 1
ATOM 745 C CA . ILE A 1 95 ? 35.326 -8.100 -54.542 1.00 55.59 95 ILE A CA 1
ATOM 746 C C . ILE A 1 95 ? 35.288 -8.272 -56.073 1.00 55.59 95 ILE A C 1
ATOM 748 O O . ILE A 1 95 ? 34.939 -9.364 -56.529 1.00 55.59 95 ILE A O 1
ATOM 752 N N . PRO A 1 96 ? 35.630 -7.258 -56.890 1.00 51.19 96 PRO A N 1
ATOM 753 C CA . PRO A 1 96 ? 35.756 -7.448 -58.329 1.00 51.19 96 PRO A CA 1
ATOM 754 C C . PRO A 1 96 ? 37.001 -8.296 -58.606 1.00 51.19 96 PRO A C 1
ATOM 756 O O . PRO A 1 96 ? 38.113 -7.908 -58.247 1.00 51.19 96 PRO A O 1
ATOM 759 N N . SER A 1 97 ? 36.831 -9.455 -59.238 1.00 59.47 97 SER A N 1
ATOM 760 C CA . SER A 1 97 ? 37.942 -10.226 -59.790 1.00 59.47 97 SER A CA 1
ATOM 761 C C . SER A 1 97 ? 38.478 -9.532 -61.047 1.00 59.47 97 SER A C 1
ATOM 763 O O . SER A 1 97 ? 37.735 -9.202 -61.970 1.00 59.47 97 SER A O 1
ATOM 765 N N . SER A 1 98 ? 39.786 -9.282 -61.064 1.00 59.09 98 SER A N 1
ATOM 766 C CA . SER A 1 98 ? 40.525 -8.671 -62.172 1.00 59.09 98 SER A CA 1
ATOM 767 C C . SER A 1 98 ? 40.356 -9.461 -63.482 1.00 59.09 98 SER A C 1
ATOM 769 O O . SER A 1 98 ? 40.316 -10.694 -63.438 1.00 59.09 98 SER A O 1
ATOM 771 N N . PRO A 1 99 ? 40.318 -8.807 -64.660 1.00 53.59 99 PRO A N 1
ATOM 772 C CA . PRO A 1 99 ? 40.187 -9.509 -65.932 1.00 53.59 99 PRO A CA 1
ATOM 773 C C . PRO A 1 99 ? 41.472 -10.270 -66.289 1.00 53.59 99 PRO A C 1
ATOM 775 O O . PRO A 1 99 ? 42.583 -9.746 -66.199 1.00 53.59 99 PRO A O 1
ATOM 778 N N . THR A 1 100 ? 41.310 -11.525 -66.704 1.00 60.59 100 THR A N 1
ATOM 779 C CA . THR A 1 10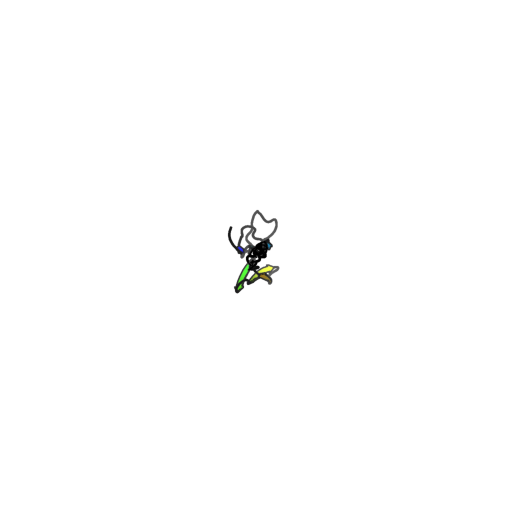0 ? 42.378 -12.407 -67.195 1.00 60.59 100 THR A CA 1
ATOM 780 C C . THR A 1 100 ? 42.843 -11.947 -68.589 1.00 60.59 100 THR A C 1
ATOM 782 O O . THR A 1 100 ? 41.987 -11.626 -69.417 1.00 60.59 100 THR A O 1
ATOM 785 N N . PRO A 1 101 ? 44.152 -11.920 -68.911 1.00 49.56 101 PRO A N 1
ATOM 786 C CA . PRO A 1 101 ? 44.611 -11.541 -70.248 1.00 49.56 101 PRO A CA 1
ATOM 787 C C . PRO A 1 101 ? 44.241 -12.616 -71.278 1.00 49.56 101 PRO A C 1
ATOM 789 O O . PRO A 1 101 ? 44.575 -13.786 -71.104 1.00 49.56 101 PRO A O 1
ATOM 792 N N . GLN A 1 102 ? 43.572 -12.218 -72.362 1.00 52.50 102 GLN A N 1
ATOM 793 C CA . GLN A 1 102 ? 43.332 -13.083 -73.516 1.00 52.50 102 GLN A CA 1
ATOM 794 C C . GLN A 1 102 ? 44.632 -13.262 -74.309 1.00 52.50 102 GLN A C 1
ATOM 796 O O . GLN A 1 102 ? 45.141 -12.311 -74.901 1.00 52.50 102 GLN A O 1
ATOM 801 N N . THR A 1 103 ? 45.155 -14.484 -74.367 1.00 52.16 103 THR A N 1
ATOM 802 C CA . THR A 1 103 ? 46.150 -14.878 -75.368 1.00 52.16 103 THR A CA 1
ATOM 803 C C . THR A 1 103 ? 45.426 -15.291 -76.650 1.00 52.16 103 THR A C 1
ATOM 805 O O . THR A 1 103 ? 44.829 -16.361 -76.734 1.00 52.16 103 THR A O 1
ATOM 808 N N . GLN A 1 104 ? 45.459 -14.416 -77.659 1.00 46.53 104 GLN A N 1
ATOM 809 C CA . GLN A 1 104 ? 45.061 -14.753 -79.027 1.00 46.53 104 GLN A CA 1
ATOM 810 C C . GLN A 1 104 ? 46.052 -15.759 -79.621 1.00 46.53 104 GLN A C 1
ATOM 812 O O . GLN A 1 104 ? 47.253 -15.502 -79.688 1.00 46.53 104 GLN A O 1
ATOM 817 N N . SER A 1 105 ? 45.534 -16.903 -80.058 1.00 42.00 105 SER A N 1
ATOM 818 C CA . SER A 1 105 ? 46.253 -17.888 -80.863 1.00 42.00 105 SER A CA 1
ATOM 819 C C . SER A 1 105 ? 46.229 -17.444 -82.327 1.00 42.00 105 SER A C 1
ATOM 821 O O . SER A 1 105 ? 45.157 -17.187 -82.873 1.00 42.00 105 SER A O 1
ATOM 823 N N . VAL A 1 106 ? 47.396 -17.354 -82.961 1.00 46.22 106 VAL A N 1
ATOM 824 C CA . VAL A 1 106 ? 47.536 -17.145 -84.407 1.00 46.22 106 VAL A CA 1
ATOM 825 C C . VAL A 1 106 ? 48.119 -18.435 -84.982 1.00 46.22 106 VAL A C 1
ATOM 827 O O . VAL A 1 106 ? 49.223 -18.795 -84.592 1.00 46.22 106 VAL A O 1
ATOM 830 N N . TRP A 1 107 ? 47.305 -19.082 -85.826 1.00 51.25 107 TRP A N 1
ATOM 831 C CA . TRP A 1 107 ? 47.534 -20.194 -86.770 1.00 51.25 107 TRP A CA 1
ATOM 832 C C . TRP A 1 107 ? 48.592 -21.255 -86.447 1.00 51.25 107 TRP A C 1
ATOM 834 O O . TRP A 1 107 ? 49.802 -20.957 -86.533 1.00 51.25 107 TRP A O 1
#